Protein AF-A0A945S1U4-F1 (afdb_monomer_lite)

Foldseek 3Di:
DDDDDPPDPPVPPDPPDQPLDLEEEAEDADCPDPVSVVVVVQVVVVVCVVSVHQEYEYEYQDDFDWDQDPNHIYTYYHPVCVVPPPVPDD

Secondary structure (DSSP, 8-state):
-PPPPTT--GGG---------SEEEEE-S---SHHHHHHHHHHHHHHHHHHT-SEEEEEESS--EEEEETTEEEEEEEHHHHHTS-TT--

Radius of gyration: 16.36 Å; chains: 1; bounding box: 41×46×24 Å

pLDDT: mean 74.99, std 19.87, range [31.28, 95.25]

Structure (mmCIF, N/CA/C/O backbone):
data_AF-A0A945S1U4-F1
#
_entry.id   AF-A0A945S1U4-F1
#
loop_
_atom_site.group_PDB
_atom_site.id
_atom_site.type_symbol
_atom_site.label_atom_id
_atom_site.label_alt_id
_atom_site.label_comp_id
_atom_site.label_asym_id
_atom_site.label_entity_id
_atom_site.label_seq_id
_atom_site.pdbx_PDB_ins_code
_atom_site.Cartn_x
_atom_site.Cartn_y
_atom_site.Cartn_z
_atom_site.occupancy
_atom_site.B_iso_or_equiv
_atom_site.auth_seq_id
_atom_site.auth_comp_id
_atom_site.auth_asym_id
_atom_site.auth_atom_id
_atom_site.pdbx_PDB_model_num
ATOM 1 N N . MET A 1 1 ? -16.306 29.469 -8.814 1.00 31.28 1 MET A N 1
ATOM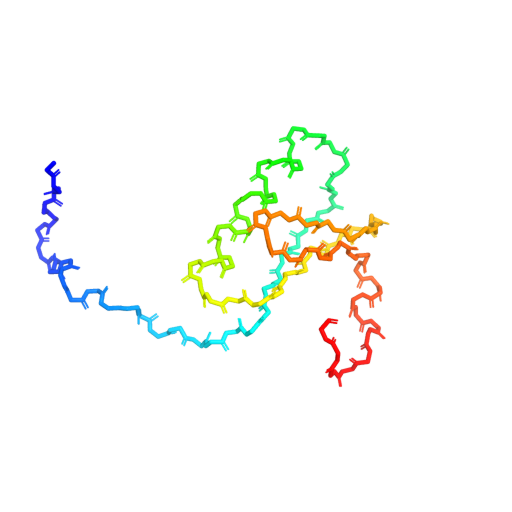 2 C CA . MET A 1 1 ? -17.784 29.348 -8.809 1.00 31.28 1 MET A CA 1
ATOM 3 C C . MET A 1 1 ? -18.159 27.897 -9.085 1.00 31.28 1 MET A C 1
ATOM 5 O O . MET A 1 1 ? -17.701 27.388 -10.104 1.00 31.28 1 MET A O 1
ATOM 9 N N . PRO A 1 2 ? -18.920 27.201 -8.223 1.00 42.22 2 PRO A N 1
ATOM 10 C CA . PRO A 1 2 ? -19.336 25.836 -8.522 1.00 42.22 2 PRO A CA 1
ATOM 11 C C . PRO A 1 2 ? -20.496 25.875 -9.527 1.00 42.22 2 PRO A C 1
ATOM 13 O O . PRO A 1 2 ? -21.476 26.594 -9.325 1.00 42.22 2 PRO A O 1
ATOM 16 N N . ARG A 1 3 ? -20.380 25.135 -10.636 1.00 38.50 3 ARG A N 1
ATOM 17 C CA . ARG A 1 3 ? -21.471 25.006 -11.614 1.00 38.50 3 ARG A CA 1
ATOM 18 C C . ARG A 1 3 ? -22.559 24.093 -11.036 1.00 38.50 3 ARG A C 1
ATOM 20 O O . ARG A 1 3 ? -22.264 22.977 -10.614 1.00 38.50 3 ARG A O 1
ATOM 27 N N . LYS A 1 4 ? -23.810 24.564 -11.022 1.00 37.72 4 LYS A N 1
ATOM 28 C CA . LYS A 1 4 ? -24.989 23.748 -10.696 1.00 37.72 4 LYS A CA 1
ATOM 29 C C . LYS A 1 4 ? -25.335 22.856 -11.889 1.00 37.72 4 LYS A C 1
ATOM 31 O O . LYS A 1 4 ? -25.535 23.362 -12.988 1.00 37.72 4 LYS A O 1
ATOM 36 N N . TRP A 1 5 ? -25.443 21.553 -11.651 1.00 38.59 5 TRP A N 1
ATOM 37 C CA . TRP A 1 5 ? -26.047 20.611 -12.591 1.00 38.59 5 TRP A CA 1
ATOM 38 C C . TRP A 1 5 ? -27.565 20.592 -12.352 1.00 38.59 5 TRP A C 1
ATOM 40 O O . TRP A 1 5 ? -27.985 20.512 -11.192 1.00 38.59 5 TRP A O 1
ATOM 50 N N . PRO A 1 6 ? -28.406 20.723 -13.392 1.00 34.59 6 PRO A N 1
ATOM 51 C CA . PRO A 1 6 ? -29.849 20.828 -13.213 1.00 34.59 6 PRO A CA 1
ATOM 52 C C . PRO A 1 6 ? -30.407 19.496 -12.694 1.00 34.59 6 PRO A C 1
ATOM 54 O O . PRO A 1 6 ? -30.206 18.451 -13.303 1.00 34.59 6 PRO A O 1
ATOM 57 N N . GLY A 1 7 ? -31.079 19.541 -11.540 1.00 45.62 7 GLY A N 1
ATOM 58 C CA . GLY A 1 7 ? -31.749 18.390 -10.919 1.00 45.62 7 GLY A CA 1
ATOM 59 C C . GLY A 1 7 ? -30.983 17.684 -9.794 1.00 45.62 7 GLY A C 1
ATOM 60 O O . GLY A 1 7 ? -31.568 16.848 -9.112 1.00 45.62 7 GLY A O 1
ATOM 61 N N . ILE A 1 8 ? -29.716 18.033 -9.533 1.00 44.34 8 ILE A N 1
ATOM 62 C CA . ILE A 1 8 ? -28.917 17.407 -8.465 1.00 44.34 8 ILE A CA 1
ATOM 63 C C . ILE A 1 8 ? -28.532 18.463 -7.428 1.00 44.34 8 ILE A C 1
ATOM 65 O O . ILE A 1 8 ? -27.746 19.374 -7.691 1.00 44.34 8 ILE A O 1
ATOM 69 N N . ASN A 1 9 ? -29.078 18.339 -6.217 1.00 40.69 9 ASN A N 1
ATOM 70 C CA . ASN A 1 9 ? -28.703 19.199 -5.099 1.00 40.69 9 ASN A CA 1
ATOM 71 C C . ASN A 1 9 ? -27.374 18.714 -4.491 1.00 40.69 9 ASN A C 1
ATOM 73 O O . ASN A 1 9 ? -27.352 17.887 -3.581 1.00 40.69 9 ASN A O 1
ATOM 77 N N . VAL A 1 10 ? -26.258 19.222 -5.025 1.00 47.44 10 VAL A N 1
ATOM 78 C CA . VAL A 1 10 ? -24.881 18.842 -4.642 1.00 47.44 10 VAL A CA 1
ATOM 79 C C . VAL A 1 10 ? -24.595 19.090 -3.150 1.00 47.44 10 VAL A C 1
ATOM 81 O O . VAL A 1 10 ? -23.747 18.423 -2.568 1.00 47.44 10 VAL A O 1
ATOM 84 N N . ALA A 1 11 ? -25.356 19.974 -2.494 1.00 42.50 11 ALA A N 1
ATOM 85 C CA . ALA A 1 11 ? -25.224 20.265 -1.066 1.00 42.50 11 ALA A CA 1
ATOM 86 C C . ALA A 1 11 ? -25.671 19.114 -0.141 1.00 42.50 11 ALA A C 1
ATOM 88 O O . ALA A 1 11 ? -25.370 19.149 1.048 1.00 42.50 11 ALA A O 1
ATOM 89 N N . ARG A 1 12 ? -26.378 18.094 -0.657 1.00 39.06 12 ARG A N 1
ATOM 90 C CA . ARG A 1 12 ? -26.825 16.930 0.134 1.00 39.06 12 ARG A CA 1
ATOM 91 C C . ARG A 1 12 ? -25.974 15.680 -0.076 1.00 39.06 12 ARG A C 1
ATOM 93 O O . ARG A 1 12 ? -26.281 14.637 0.496 1.00 39.06 12 ARG A O 1
ATOM 100 N N . MET A 1 13 ? -24.899 15.775 -0.856 1.00 40.44 13 MET A N 1
ATOM 101 C CA . MET A 1 13 ? -23.902 14.715 -0.924 1.00 40.44 13 MET A CA 1
ATOM 102 C C . MET A 1 13 ? -23.016 14.772 0.331 1.00 40.44 13 MET A C 1
ATOM 104 O O . MET A 1 13 ? -21.827 15.061 0.260 1.00 40.44 13 MET A O 1
ATOM 108 N N . GLY A 1 14 ? -23.608 14.501 1.499 1.00 45.88 14 GLY A N 1
ATOM 109 C CA . GLY A 1 14 ? -22.838 13.925 2.599 1.00 45.88 14 GLY A CA 1
ATOM 110 C C . GLY A 1 14 ? -22.196 12.61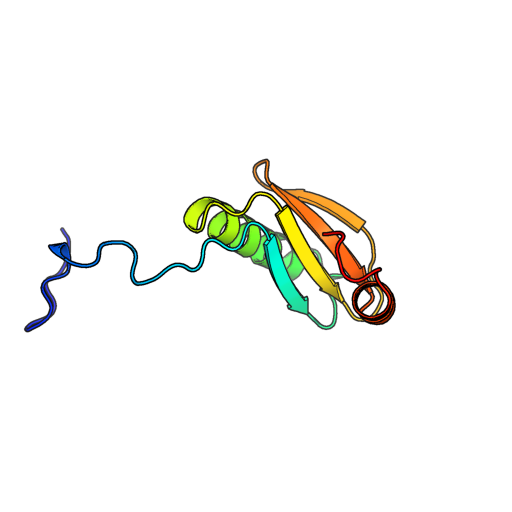8 2.113 1.00 45.88 14 GLY A C 1
ATOM 111 O O . GLY A 1 14 ? -22.673 12.061 1.116 1.00 45.88 14 GLY A O 1
ATOM 112 N N . PRO A 1 15 ? -21.108 12.150 2.747 1.00 47.28 15 PRO A N 1
ATOM 113 C CA . PRO A 1 15 ? -20.362 10.981 2.290 1.00 47.28 15 PRO A CA 1
ATOM 114 C C . PRO A 1 15 ? -21.342 9.820 2.109 1.00 47.28 15 PRO A C 1
ATOM 116 O O . PRO A 1 15 ? -21.922 9.314 3.068 1.00 47.28 15 PRO A O 1
ATOM 119 N N . ARG A 1 16 ? -21.638 9.482 0.849 1.00 44.38 16 ARG A N 1
ATOM 120 C CA . ARG A 1 16 ? -22.601 8.435 0.518 1.00 44.38 16 ARG A CA 1
ATOM 121 C C . ARG A 1 16 ? -22.005 7.118 0.990 1.00 44.38 16 ARG A C 1
ATOM 123 O O . ARG A 1 16 ? -21.089 6.623 0.349 1.00 44.38 16 ARG A O 1
ATOM 130 N N . GLY A 1 17 ? -22.535 6.585 2.090 1.00 45.56 17 GLY A N 1
ATOM 131 C CA . GLY A 1 17 ? -22.413 5.178 2.474 1.00 45.56 17 GLY A CA 1
ATOM 132 C C . GLY A 1 17 ? -20.993 4.618 2.446 1.00 45.56 17 GLY A C 1
ATOM 133 O O . GLY A 1 17 ? -20.777 3.563 1.858 1.00 45.56 17 GLY A O 1
ATOM 134 N N . THR A 1 18 ? -20.024 5.305 3.045 1.00 46.88 18 THR A N 1
ATOM 135 C CA . THR A 1 18 ? -18.693 4.732 3.246 1.00 46.88 18 THR A CA 1
ATOM 136 C C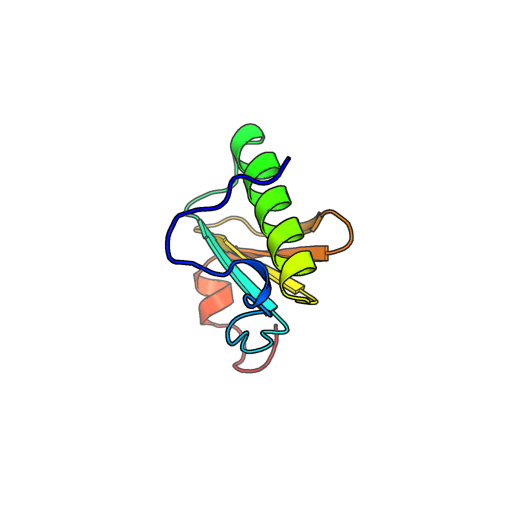 . THR A 1 18 ? -18.820 3.613 4.274 1.00 46.88 18 THR A C 1
ATOM 138 O O . THR A 1 18 ? -19.092 3.887 5.439 1.00 46.88 18 THR A O 1
ATOM 1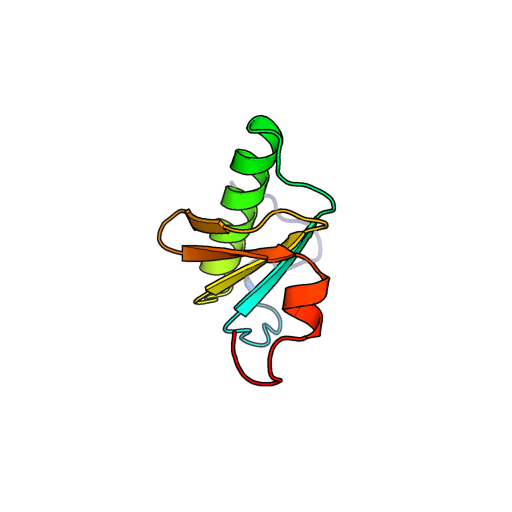41 N N . VAL A 1 19 ? -18.623 2.354 3.876 1.00 48.41 19 VAL A N 1
ATOM 142 C CA . VAL A 1 19 ? -18.104 1.360 4.823 1.00 48.41 19 VAL A CA 1
ATOM 143 C C . VAL A 1 19 ? -16.720 1.873 5.224 1.00 48.41 19 VAL A C 1
ATOM 145 O O . VAL A 1 19 ? -15.862 1.972 4.340 1.00 48.41 19 VAL A O 1
ATOM 148 N N . PRO A 1 20 ? -16.491 2.285 6.486 1.00 50.66 20 PRO A N 1
ATOM 149 C CA . PRO A 1 20 ? -15.163 2.674 6.933 1.00 50.66 20 PRO A CA 1
ATOM 150 C C . PRO A 1 20 ? -14.285 1.440 6.774 1.00 50.66 20 PRO A C 1
ATOM 152 O O . PRO A 1 20 ? -14.425 0.455 7.494 1.00 50.66 20 PRO A O 1
ATOM 155 N N . SER A 1 21 ? -13.462 1.451 5.736 1.00 59.31 21 SER A N 1
ATOM 156 C CA . SER A 1 21 ? -12.484 0.407 5.504 1.00 59.31 21 SER A CA 1
ATOM 157 C C . SER A 1 21 ? -11.208 0.979 6.086 1.00 59.31 21 SER A C 1
ATOM 159 O O . SER A 1 21 ? -10.623 1.884 5.496 1.00 59.31 21 SER A O 1
ATOM 161 N N . ASP A 1 22 ? -10.793 0.498 7.259 1.00 77.25 22 ASP A N 1
ATOM 162 C CA . ASP A 1 22 ? -9.536 0.925 7.897 1.00 77.25 22 ASP A CA 1
ATOM 163 C C . ASP A 1 22 ? -8.313 0.683 6.980 1.00 77.25 22 ASP A C 1
ATOM 165 O O . ASP A 1 22 ? -7.233 1.225 7.230 1.00 77.25 22 ASP A O 1
ATOM 169 N N . HIS A 1 23 ? -8.505 -0.083 5.899 1.00 83.00 23 HIS A N 1
ATOM 170 C CA . HIS A 1 23 ? -7.516 -0.500 4.921 1.00 83.00 23 HIS A CA 1
ATOM 171 C C . HIS A 1 23 ? -7.998 -0.316 3.468 1.00 83.00 23 HIS A C 1
ATOM 173 O O . HIS A 1 23 ? -9.138 -0.658 3.144 1.00 83.00 23 HIS A O 1
ATOM 179 N N . LEU A 1 24 ? -7.117 0.157 2.576 1.00 90.12 24 LEU A N 1
ATOM 180 C CA . LEU A 1 24 ? -7.337 0.169 1.121 1.00 90.12 24 LEU A CA 1
ATOM 181 C C . LEU A 1 24 ? -6.477 -0.873 0.410 1.00 90.12 24 LEU A C 1
ATOM 183 O O . LEU A 1 24 ? -5.313 -1.043 0.750 1.00 90.12 24 LEU A O 1
ATOM 187 N N . VAL A 1 25 ? -7.018 -1.488 -0.643 1.00 90.56 25 VAL A N 1
ATOM 188 C CA . VAL A 1 25 ? -6.269 -2.400 -1.518 1.00 90.56 25 VAL A CA 1
ATOM 189 C C . VAL A 1 25 ? -6.346 -1.911 -2.962 1.00 90.56 25 VAL A C 1
ATOM 191 O O . VAL A 1 25 ? -7.431 -1.694 -3.499 1.00 90.56 25 VAL A O 1
ATOM 194 N N . GLN A 1 26 ? -5.189 -1.759 -3.598 1.00 91.25 26 GLN A N 1
ATOM 195 C CA . GLN A 1 26 ? -5.028 -1.527 -5.030 1.00 91.25 26 GLN A CA 1
ATOM 196 C C . GLN A 1 26 ? -4.298 -2.724 -5.639 1.00 91.25 26 GLN A C 1
ATOM 198 O O . GLN A 1 26 ? -3.402 -3.280 -5.018 1.00 91.25 26 GLN A O 1
ATOM 203 N N . VAL A 1 27 ? -4.642 -3.112 -6.865 1.00 91.75 27 VAL A N 1
ATOM 204 C CA . VAL A 1 27 ? -3.953 -4.188 -7.589 1.00 91.75 27 VAL A CA 1
ATOM 205 C C . VAL A 1 27 ? -3.341 -3.610 -8.860 1.00 91.75 27 VAL A C 1
ATOM 207 O O . VAL A 1 27 ? -4.017 -2.897 -9.601 1.00 91.75 27 VAL A O 1
ATOM 210 N N . ALA A 1 28 ? -2.070 -3.903 -9.116 1.00 89.94 28 ALA A N 1
ATOM 211 C CA . ALA A 1 28 ? -1.363 -3.498 -10.328 1.00 89.94 28 ALA A CA 1
ATOM 212 C C . ALA A 1 28 ? -0.396 -4.604 -10.752 1.00 89.94 28 ALA A C 1
ATOM 214 O O . ALA A 1 28 ? 0.247 -5.200 -9.907 1.00 89.94 28 ALA A O 1
ATOM 215 N N . TYR A 1 29 ? -0.239 -4.879 -12.049 1.00 89.06 29 TYR A N 1
ATOM 216 C CA . TYR A 1 29 ? 0.694 -5.931 -12.479 1.00 89.06 29 TYR A CA 1
ATOM 217 C C . TYR A 1 29 ? 2.154 -5.610 -12.109 1.00 89.06 29 TYR A C 1
ATOM 219 O O . TYR A 1 29 ? 2.878 -6.489 -11.656 1.00 89.06 29 TYR A O 1
ATOM 227 N N . SER A 1 30 ? 2.570 -4.350 -12.272 1.00 86.94 30 SER A N 1
ATOM 228 C CA . SER A 1 30 ? 3.904 -3.867 -11.910 1.00 86.94 30 SER A CA 1
ATOM 229 C C . SER A 1 30 ? 3.864 -2.387 -11.529 1.00 86.94 30 SER A C 1
ATOM 231 O O . SER A 1 30 ? 3.077 -1.615 -12.084 1.00 86.94 30 SER A O 1
ATOM 233 N N . ILE A 1 31 ? 4.747 -1.992 -10.610 1.00 85.50 31 ILE A N 1
ATOM 234 C CA . ILE A 1 31 ? 4.993 -0.590 -10.226 1.00 85.50 31 ILE A CA 1
ATOM 235 C C . ILE A 1 31 ? 6.461 -0.181 -10.426 1.00 85.50 31 ILE A C 1
ATOM 237 O O . ILE A 1 31 ? 6.911 0.815 -9.865 1.00 85.50 31 ILE A O 1
ATOM 241 N N . ALA A 1 32 ? 7.216 -0.946 -11.216 1.00 81.62 32 ALA A N 1
ATOM 242 C CA . ALA A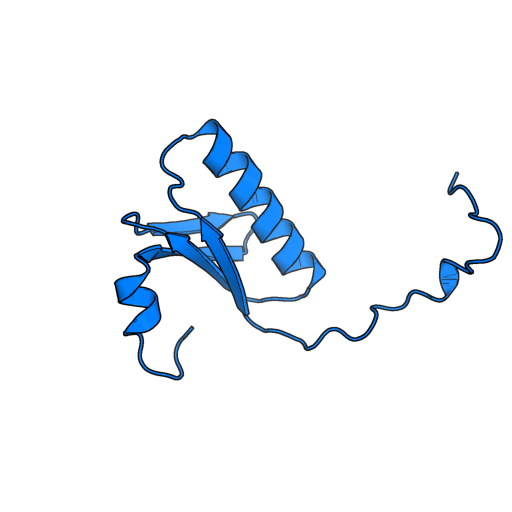 1 32 ? 8.662 -0.785 -11.364 1.00 81.62 32 ALA A CA 1
ATOM 243 C C . ALA A 1 32 ? 9.090 0.505 -12.090 1.00 81.62 32 ALA A C 1
ATOM 245 O O . ALA A 1 32 ? 10.236 0.921 -11.961 1.00 81.62 32 ALA A O 1
ATOM 246 N N . SER A 1 33 ? 8.201 1.150 -12.857 1.00 80.19 33 SER A N 1
ATOM 247 C CA . SER A 1 33 ? 8.538 2.408 -13.540 1.00 80.19 33 SER A CA 1
ATOM 248 C C . SER A 1 33 ? 8.272 3.632 -12.656 1.00 80.19 33 SER A C 1
ATOM 250 O O . SER A 1 33 ? 7.144 3.849 -12.204 1.00 80.19 33 SER A O 1
ATOM 252 N N . ASP A 1 34 ? 9.286 4.480 -12.471 1.00 68.25 34 ASP A N 1
ATOM 253 C CA . ASP A 1 34 ? 9.240 5.651 -11.576 1.00 68.25 34 ASP A CA 1
ATOM 254 C C . ASP A 1 34 ? 8.103 6.638 -11.890 1.00 68.25 34 ASP A C 1
ATOM 256 O O . ASP A 1 34 ? 7.493 7.228 -10.987 1.00 68.25 34 ASP A O 1
ATOM 260 N N . HIS A 1 35 ? 7.779 6.797 -13.177 1.00 64.44 35 HIS A N 1
ATOM 261 C CA . HIS A 1 35 ? 6.739 7.718 -13.634 1.00 64.44 35 HIS A CA 1
ATOM 262 C C . HIS A 1 35 ? 5.325 7.242 -13.257 1.00 64.44 35 HIS A C 1
ATOM 264 O O . HIS A 1 35 ? 4.494 8.041 -12.819 1.00 64.44 35 HIS A O 1
ATOM 270 N N . VAL A 1 36 ? 5.046 5.940 -13.387 1.00 67.81 36 VAL A N 1
ATOM 271 C CA . VAL A 1 36 ? 3.760 5.351 -12.973 1.00 67.81 36 VAL A CA 1
ATOM 272 C C . VAL A 1 36 ? 3.693 5.303 -11.450 1.00 67.81 36 VAL A C 1
ATOM 274 O O . VAL A 1 36 ? 2.718 5.751 -10.852 1.00 67.81 36 VAL A O 1
ATOM 277 N N . ARG A 1 37 ? 4.780 4.869 -10.811 1.00 76.12 37 ARG A N 1
ATOM 278 C CA . ARG A 1 37 ? 4.883 4.698 -9.363 1.00 76.12 37 ARG A CA 1
ATOM 279 C C . ARG A 1 37 ? 4.501 5.959 -8.588 1.00 76.12 37 ARG A C 1
ATOM 281 O O . ARG A 1 37 ? 3.633 5.911 -7.722 1.00 76.12 37 ARG A O 1
ATOM 288 N N . THR A 1 38 ? 5.072 7.108 -8.940 1.00 75.00 38 THR A N 1
ATOM 289 C CA . THR A 1 38 ? 4.839 8.356 -8.190 1.00 75.00 38 THR A CA 1
ATOM 290 C C . THR A 1 38 ? 3.399 8.862 -8.312 1.00 75.00 38 THR A C 1
ATOM 292 O O . THR A 1 38 ? 2.836 9.384 -7.346 1.00 75.00 38 THR A O 1
ATOM 295 N N . ARG A 1 39 ? 2.779 8.728 -9.492 1.00 77.62 39 ARG A N 1
ATOM 296 C CA . ARG A 1 39 ? 1.411 9.212 -9.724 1.00 77.62 39 ARG A CA 1
ATOM 297 C C . ARG A 1 39 ? 0.370 8.311 -9.064 1.00 77.62 39 ARG A C 1
ATOM 299 O O . ARG A 1 39 ? -0.541 8.827 -8.419 1.00 77.62 39 ARG A O 1
ATOM 306 N N . GLU A 1 40 ? 0.520 6.998 -9.210 1.00 78.81 40 GLU A N 1
ATOM 307 C CA . GLU A 1 40 ? -0.427 6.022 -8.666 1.00 78.81 40 GLU A CA 1
ATOM 308 C C . GLU A 1 40 ? -0.374 5.996 -7.129 1.00 78.81 40 GLU A C 1
ATOM 310 O O . GLU A 1 40 ? -1.413 6.066 -6.475 1.00 78.81 40 GLU A O 1
ATOM 315 N N . LEU A 1 41 ? 0.826 6.031 -6.531 1.00 83.81 41 LEU A N 1
ATOM 316 C CA . LEU A 1 41 ? 0.979 6.041 -5.071 1.00 83.81 41 LEU A CA 1
ATOM 317 C C . LEU A 1 41 ? 0.402 7.307 -4.416 1.00 83.81 41 LEU A C 1
ATOM 319 O O . LEU A 1 41 ? -0.233 7.225 -3.366 1.00 83.81 41 LEU A O 1
ATOM 323 N N . ARG A 1 42 ? 0.555 8.481 -5.044 1.00 85.50 42 ARG A N 1
ATOM 324 C CA . ARG A 1 42 ? -0.061 9.732 -4.555 1.00 85.50 42 ARG A CA 1
ATOM 325 C C . ARG A 1 42 ? -1.583 9.713 -4.658 1.00 85.50 42 ARG A C 1
ATOM 327 O O . ARG A 1 42 ? -2.264 10.264 -3.795 1.00 85.50 42 ARG A O 1
ATOM 334 N N . ALA A 1 43 ? -2.127 9.112 -5.716 1.00 85.81 43 ALA A N 1
ATOM 335 C CA . ALA A 1 43 ? -3.570 8.945 -5.853 1.00 85.81 43 ALA A CA 1
ATOM 336 C C . ALA A 1 43 ? -4.116 8.019 -4.754 1.00 85.81 43 ALA A C 1
ATOM 338 O O . ALA A 1 43 ? -5.119 8.355 -4.127 1.00 85.81 43 ALA A O 1
ATOM 339 N N . LEU A 1 44 ? -3.414 6.921 -4.457 1.00 87.44 44 LEU A N 1
ATOM 340 C CA . LEU A 1 44 ? -3.767 5.993 -3.383 1.00 87.44 44 LEU A CA 1
ATOM 341 C C . LEU A 1 44 ? -3.725 6.658 -1.999 1.00 87.44 44 LEU A C 1
ATOM 343 O O . LEU A 1 44 ? -4.684 6.538 -1.239 1.00 87.44 44 LEU A O 1
ATOM 347 N N . ALA A 1 45 ? -2.671 7.419 -1.693 1.00 85.75 45 ALA A N 1
ATOM 348 C CA . ALA A 1 45 ? -2.552 8.147 -0.428 1.00 85.75 45 ALA A CA 1
ATOM 349 C C . ALA A 1 45 ? -3.653 9.210 -0.252 1.00 85.75 45 ALA A C 1
ATOM 351 O O . ALA A 1 45 ? -4.260 9.315 0.815 1.00 85.75 45 ALA A O 1
ATOM 352 N N . LYS A 1 46 ? -3.993 9.952 -1.317 1.00 87.69 46 LYS A N 1
ATOM 353 C CA . LYS A 1 46 ? -5.130 10.890 -1.297 1.00 87.69 46 LYS A CA 1
ATOM 354 C C . LYS A 1 46 ? -6.459 10.186 -1.051 1.00 87.69 46 LYS A C 1
ATOM 356 O O . LYS A 1 46 ? -7.270 10.691 -0.278 1.00 87.69 46 LYS A O 1
ATOM 361 N N . SER A 1 47 ? -6.679 9.039 -1.688 1.00 88.19 47 SER A N 1
ATOM 362 C CA . SER A 1 47 ? -7.869 8.216 -1.459 1.00 88.19 47 SER A CA 1
ATOM 363 C C . SER A 1 47 ? -7.934 7.717 -0.015 1.00 88.19 47 SER A C 1
ATOM 365 O O . SER A 1 47 ? -8.993 7.809 0.599 1.00 88.19 47 SER A O 1
ATOM 367 N N . ALA A 1 48 ? -6.811 7.271 0.557 1.00 86.19 48 ALA A N 1
ATOM 368 C CA . ALA A 1 48 ? -6.732 6.854 1.957 1.00 86.19 48 ALA A CA 1
ATOM 369 C C . ALA A 1 48 ? -7.102 7.999 2.908 1.00 86.19 48 ALA A C 1
ATOM 371 O O . ALA A 1 48 ? -7.967 7.829 3.764 1.00 86.19 48 ALA A O 1
ATOM 372 N N . SER A 1 49 ? -6.536 9.189 2.691 1.00 84.00 49 SER A N 1
ATOM 373 C CA . SER A 1 49 ? -6.867 10.388 3.468 1.00 84.00 49 SER A CA 1
ATOM 374 C C . SER A 1 49 ? -8.344 10.781 3.339 1.00 84.00 49 SER A C 1
ATOM 376 O O . SER A 1 49 ? -8.993 11.067 4.342 1.00 84.00 49 SER A O 1
ATOM 378 N N . TYR A 1 50 ? -8.901 10.745 2.124 1.00 85.31 50 TYR A N 1
ATOM 379 C CA . TYR A 1 50 ? -10.307 11.073 1.873 1.00 85.31 50 TYR A CA 1
ATOM 380 C C . TYR A 1 50 ? -11.280 10.083 2.530 1.00 85.31 50 TYR A C 1
ATOM 382 O O . TYR A 1 50 ? -12.345 10.482 2.999 1.00 85.31 50 TYR A O 1
ATOM 390 N N . LEU A 1 51 ? -10.919 8.797 2.563 1.00 85.88 51 LEU A N 1
ATOM 391 C CA . LEU A 1 51 ? -11.744 7.719 3.114 1.00 85.88 51 LEU A CA 1
ATOM 392 C C . LEU A 1 51 ? -11.498 7.465 4.609 1.00 85.88 51 LEU A C 1
ATOM 394 O O . LEU A 1 51 ? -12.246 6.703 5.216 1.00 85.88 51 LEU A O 1
ATOM 398 N N . GLY A 1 52 ? -10.481 8.094 5.205 1.00 83.62 52 GLY A N 1
ATOM 399 C CA . GLY A 1 52 ? -10.082 7.862 6.595 1.00 83.62 52 GLY A CA 1
ATOM 400 C C . GLY A 1 52 ? -9.388 6.515 6.830 1.00 83.62 52 GLY A C 1
ATOM 401 O O . GLY A 1 52 ? -9.362 6.041 7.964 1.00 83.62 52 GLY A O 1
ATOM 402 N N . ALA A 1 53 ? -8.837 5.892 5.785 1.00 85.38 53 ALA A N 1
ATOM 403 C CA . ALA A 1 53 ? -8.094 4.642 5.907 1.00 85.38 53 ALA A CA 1
ATOM 404 C C . ALA A 1 53 ? -6.728 4.886 6.567 1.00 85.38 53 ALA A C 1
ATOM 406 O O . ALA A 1 53 ? -6.039 5.861 6.262 1.00 85.38 53 ALA A O 1
ATOM 407 N N . LYS A 1 54 ? -6.325 3.982 7.464 1.00 86.06 54 LYS A N 1
ATOM 408 C CA . LYS A 1 54 ? -5.072 4.091 8.231 1.00 86.06 54 LYS A CA 1
ATOM 409 C C . LYS A 1 54 ? -3.889 3.479 7.492 1.00 86.06 54 LYS A C 1
ATOM 411 O O . LYS A 1 54 ? -2.746 3.852 7.739 1.00 86.06 54 LYS A O 1
ATOM 416 N N . THR A 1 55 ? -4.164 2.520 6.617 1.00 84.81 55 THR A N 1
ATOM 417 C CA . THR A 1 55 ? -3.159 1.762 5.875 1.00 84.81 55 THR A CA 1
ATOM 418 C C . THR A 1 55 ? -3.634 1.502 4.447 1.00 84.81 55 THR A C 1
ATOM 420 O O . THR A 1 55 ? -4.835 1.493 4.159 1.00 84.81 55 THR A O 1
ATOM 423 N N . ALA A 1 56 ? -2.687 1.286 3.537 1.00 90.56 56 ALA A N 1
ATOM 424 C CA . ALA A 1 56 ? -2.977 0.884 2.168 1.00 90.56 56 ALA A CA 1
ATOM 425 C C . ALA A 1 56 ? -2.036 -0.237 1.712 1.00 90.56 56 ALA A C 1
ATOM 427 O O . ALA A 1 56 ? -0.870 -0.274 2.105 1.00 90.56 56 ALA A O 1
ATOM 428 N N . THR A 1 57 ? -2.533 -1.115 0.848 1.00 92.25 57 THR A N 1
ATOM 429 C CA . THR A 1 57 ? -1.766 -2.181 0.202 1.00 92.25 57 THR A CA 1
ATOM 430 C C . THR A 1 57 ? -1.872 -2.064 -1.314 1.00 92.25 57 THR A C 1
ATOM 432 O O . THR A 1 57 ? -2.956 -1.878 -1.863 1.00 92.25 57 THR A O 1
ATOM 435 N N . VAL A 1 58 ? -0.744 -2.209 -2.001 1.00 92.69 58 VAL A N 1
ATOM 436 C CA . VAL A 1 58 ? -0.638 -2.418 -3.443 1.00 92.69 58 VAL A CA 1
ATOM 437 C C . VAL A 1 58 ? -0.228 -3.866 -3.671 1.00 92.69 58 VAL A C 1
ATOM 439 O O . VAL A 1 58 ? 0.873 -4.272 -3.311 1.00 92.69 58 VAL A O 1
ATOM 442 N N . VAL A 1 59 ? -1.107 -4.647 -4.279 1.00 93.38 59 VAL A N 1
ATOM 443 C CA . VAL A 1 59 ? -0.823 -6.023 -4.675 1.00 93.38 59 VAL A CA 1
ATOM 444 C C . VAL A 1 59 ? -0.212 -6.026 -6.072 1.00 93.38 59 VAL A C 1
ATOM 446 O O . VAL A 1 59 ? -0.789 -5.451 -6.999 1.00 93.38 59 VAL A O 1
ATOM 449 N N . THR A 1 60 ? 0.940 -6.674 -6.218 1.00 93.88 60 THR A N 1
ATOM 450 C CA . THR A 1 60 ? 1.743 -6.724 -7.445 1.00 93.88 60 THR A CA 1
ATOM 451 C C . THR A 1 60 ? 1.996 -8.149 -7.923 1.00 93.88 60 THR A C 1
ATOM 453 O O . THR A 1 60 ? 1.684 -9.116 -7.225 1.00 93.88 60 THR A O 1
ATOM 456 N N . ALA A 1 61 ? 2.565 -8.310 -9.122 1.00 93.88 61 ALA A N 1
ATOM 457 C CA . ALA A 1 61 ? 3.028 -9.624 -9.555 1.00 93.88 61 ALA A CA 1
ATOM 458 C C . ALA A 1 61 ? 4.223 -10.097 -8.711 1.00 93.88 61 ALA A C 1
ATOM 460 O O . ALA A 1 61 ? 4.219 -11.240 -8.254 1.00 93.88 61 ALA A O 1
ATOM 461 N N . ASN A 1 62 ? 5.224 -9.229 -8.495 1.00 93.31 62 ASN A N 1
ATOM 462 C CA . ASN A 1 62 ? 6.510 -9.628 -7.907 1.00 93.31 62 ASN A CA 1
ATOM 463 C C . ASN A 1 62 ? 7.139 -8.599 -6.955 1.00 93.31 62 ASN A C 1
ATOM 465 O O . ASN A 1 62 ? 8.019 -8.963 -6.180 1.00 93.31 62 ASN A O 1
ATOM 469 N N . GLU A 1 63 ? 6.759 -7.324 -7.030 1.00 93.06 63 GLU A N 1
ATOM 470 C CA . GLU A 1 63 ? 7.379 -6.260 -6.243 1.00 93.06 63 GLU A CA 1
ATOM 471 C C . GLU A 1 63 ? 6.954 -6.297 -4.775 1.00 93.06 63 GLU A C 1
ATOM 473 O O . GLU A 1 63 ? 5.784 -6.495 -4.452 1.00 93.06 63 GLU A O 1
ATOM 478 N N . GLU A 1 64 ? 7.903 -6.021 -3.886 1.00 93.44 64 GLU A N 1
ATOM 479 C CA . GLU A 1 64 ? 7.677 -5.996 -2.448 1.00 93.44 64 GLU A CA 1
ATOM 480 C C . GLU A 1 64 ? 8.430 -4.848 -1.801 1.00 93.44 64 GLU A C 1
ATOM 482 O O . GLU A 1 64 ? 9.641 -4.716 -1.974 1.00 93.44 64 GLU A O 1
ATOM 487 N N . GLU A 1 65 ? 7.712 -4.013 -1.059 1.00 92.25 65 GLU A N 1
ATOM 488 C CA . GLU A 1 65 ? 8.289 -2.836 -0.419 1.00 92.25 65 GLU A CA 1
ATOM 489 C C . GLU A 1 65 ? 7.333 -2.259 0.627 1.00 92.25 65 GLU A C 1
ATOM 491 O O . GLU A 1 65 ? 6.136 -2.531 0.620 1.00 92.25 65 GLU A O 1
ATOM 496 N N . THR A 1 66 ? 7.833 -1.414 1.524 1.00 90.81 66 THR A N 1
ATOM 497 C CA . THR A 1 66 ? 6.989 -0.554 2.362 1.00 90.81 66 THR A CA 1
ATOM 498 C C . THR A 1 66 ? 7.408 0.890 2.158 1.00 90.81 66 THR A C 1
ATOM 500 O O . THR A 1 66 ? 8.580 1.226 2.300 1.00 90.81 66 THR A O 1
ATOM 503 N N . ILE A 1 67 ? 6.443 1.737 1.811 1.00 89.50 67 ILE A N 1
ATOM 504 C CA . ILE A 1 67 ? 6.672 3.121 1.403 1.00 89.50 67 ILE A CA 1
ATOM 505 C C . ILE A 1 67 ? 5.733 4.016 2.210 1.00 89.50 67 ILE A C 1
ATOM 507 O O . ILE A 1 67 ? 4.536 3.754 2.288 1.00 89.50 67 ILE A O 1
ATOM 511 N N . ALA A 1 68 ? 6.251 5.095 2.792 1.00 87.25 68 ALA A N 1
ATOM 512 C CA . ALA A 1 68 ? 5.417 6.139 3.380 1.00 87.25 68 ALA A CA 1
ATOM 513 C C . ALA A 1 68 ? 5.101 7.200 2.318 1.00 87.25 68 ALA A C 1
ATOM 515 O O . ALA A 1 68 ? 6.014 7.802 1.751 1.00 87.25 68 ALA A O 1
ATOM 516 N N . VAL A 1 69 ? 3.816 7.439 2.050 1.00 86.00 69 VAL A N 1
ATOM 517 C CA . VAL A 1 69 ? 3.357 8.425 1.059 1.00 86.00 69 VAL A CA 1
ATOM 518 C C . VAL A 1 69 ? 2.369 9.362 1.735 1.00 86.00 69 VAL A C 1
ATOM 520 O O . VAL A 1 69 ? 1.331 8.921 2.215 1.00 86.00 69 VAL A O 1
ATOM 523 N N . ASP A 1 70 ? 2.708 10.651 1.813 1.00 84.38 70 ASP A N 1
ATOM 524 C CA . ASP A 1 70 ? 1.893 11.680 2.478 1.00 84.38 70 ASP A CA 1
ATOM 525 C C . ASP A 1 70 ? 1.469 11.293 3.917 1.00 84.38 70 ASP A C 1
ATOM 527 O O . ASP A 1 70 ? 0.368 11.595 4.368 1.00 84.38 70 ASP A O 1
ATOM 531 N N . GLY A 1 71 ? 2.349 10.589 4.643 1.00 83.38 71 GLY A N 1
ATOM 532 C CA . GLY A 1 71 ? 2.102 10.110 6.011 1.00 83.38 71 GLY A CA 1
ATOM 533 C C . GLY A 1 71 ? 1.266 8.828 6.113 1.00 83.38 71 GLY A C 1
ATOM 534 O O . GLY A 1 71 ? 1.105 8.305 7.213 1.00 83.38 71 GLY A O 1
ATOM 535 N N . VAL A 1 72 ? 0.779 8.290 4.990 1.00 85.25 72 VAL A N 1
ATOM 536 C CA . VAL A 1 72 ? 0.068 7.007 4.928 1.00 85.25 72 VAL A CA 1
ATOM 537 C C . VAL A 1 72 ? 1.069 5.882 4.634 1.00 85.25 72 VAL A C 1
ATOM 539 O O . VAL A 1 72 ? 1.800 5.963 3.639 1.00 85.25 72 VAL A O 1
ATOM 542 N N . PRO A 1 73 ? 1.128 4.821 5.457 1.00 89.06 73 PRO A N 1
ATOM 543 C CA . PRO A 1 73 ? 1.925 3.642 5.148 1.00 89.06 73 PRO A CA 1
ATOM 544 C C . PRO A 1 73 ? 1.279 2.849 4.003 1.00 89.06 73 PRO A C 1
ATOM 546 O O . PRO A 1 73 ? 0.120 2.431 4.089 1.00 89.06 73 PRO A O 1
ATOM 549 N N . VAL A 1 74 ? 2.052 2.629 2.941 1.00 90.50 74 VAL A N 1
ATOM 550 C CA . VAL A 1 74 ? 1.682 1.818 1.780 1.00 90.50 74 VAL A CA 1
ATOM 551 C C . VAL A 1 74 ? 2.565 0.575 1.736 1.00 90.50 74 VAL A C 1
ATOM 553 O O . VAL A 1 74 ? 3.786 0.673 1.599 1.00 90.50 74 VAL A O 1
ATOM 556 N N . ARG A 1 75 ? 1.952 -0.604 1.830 1.00 92.19 75 ARG A N 1
ATOM 557 C CA . ARG A 1 75 ? 2.627 -1.892 1.641 1.00 92.19 75 ARG A CA 1
ATOM 558 C C . ARG A 1 75 ? 2.501 -2.318 0.191 1.00 92.19 75 ARG A C 1
ATOM 560 O O . ARG A 1 75 ? 1.404 -2.347 -0.343 1.00 92.19 75 ARG A O 1
ATOM 567 N N . VAL A 1 76 ? 3.598 -2.674 -0.447 1.00 93.12 76 VAL A N 1
ATOM 568 C CA . VAL A 1 76 ? 3.603 -3.312 -1.760 1.00 93.12 76 VAL A CA 1
ATOM 569 C C . VAL A 1 76 ? 3.886 -4.788 -1.525 1.00 93.12 76 VAL A C 1
ATOM 571 O O . VAL A 1 76 ? 4.888 -5.112 -0.889 1.00 93.12 76 VAL A O 1
ATOM 574 N N . LEU A 1 77 ? 3.001 -5.670 -1.983 1.00 94.31 77 LEU A N 1
ATOM 575 C CA . LEU A 1 77 ? 3.113 -7.110 -1.765 1.00 94.31 77 LEU A CA 1
ATOM 576 C C . LEU A 1 77 ? 2.886 -7.891 -3.061 1.00 94.31 77 LEU A C 1
ATOM 578 O O . LEU A 1 77 ? 1.908 -7.624 -3.759 1.00 94.31 77 LEU A O 1
ATOM 582 N N . PRO A 1 78 ? 3.677 -8.942 -3.323 1.00 95.25 78 PRO A N 1
ATOM 583 C CA . PRO A 1 78 ? 3.350 -9.925 -4.341 1.00 95.25 78 PRO A CA 1
ATOM 584 C C . PRO A 1 78 ? 1.998 -10.589 -4.049 1.00 95.25 78 PRO A C 1
ATOM 586 O O . PRO A 1 78 ? 1.690 -10.926 -2.902 1.00 95.25 78 PRO A O 1
ATOM 589 N N . MET A 1 79 ? 1.214 -10.852 -5.095 1.00 94.81 79 MET A N 1
ATOM 590 C CA . MET A 1 79 ? -0.128 -11.441 -5.010 1.00 94.81 79 MET A CA 1
ATOM 591 C C . MET A 1 79 ? -0.173 -12.707 -4.159 1.00 94.81 79 MET A C 1
ATOM 593 O O . MET A 1 79 ? -1.068 -12.867 -3.335 1.00 94.81 79 MET A O 1
ATOM 597 N N . TRP A 1 80 ? 0.807 -13.594 -4.317 1.00 94.00 80 TRP A N 1
ATOM 598 C CA . TRP A 1 80 ? 0.850 -14.842 -3.562 1.00 94.00 80 TRP A CA 1
ATOM 599 C C . TRP A 1 80 ? 1.067 -14.613 -2.060 1.00 94.00 80 TRP A C 1
ATOM 601 O O . TRP A 1 80 ? 0.479 -15.328 -1.256 1.00 94.00 80 TRP A O 1
ATOM 611 N N . LYS A 1 81 ? 1.846 -13.595 -1.662 1.00 92.81 81 LYS A N 1
ATOM 612 C CA . LYS A 1 81 ? 2.024 -13.236 -0.245 1.00 92.81 81 LYS A CA 1
ATOM 613 C C . LYS A 1 81 ? 0.743 -12.666 0.342 1.00 92.81 81 LYS A C 1
ATOM 615 O O . LYS A 1 81 ? 0.403 -12.993 1.470 1.00 92.81 81 LYS A O 1
ATOM 620 N N . TRP A 1 82 ? 0.030 -11.852 -0.432 1.00 91.44 82 TRP A N 1
ATOM 621 C CA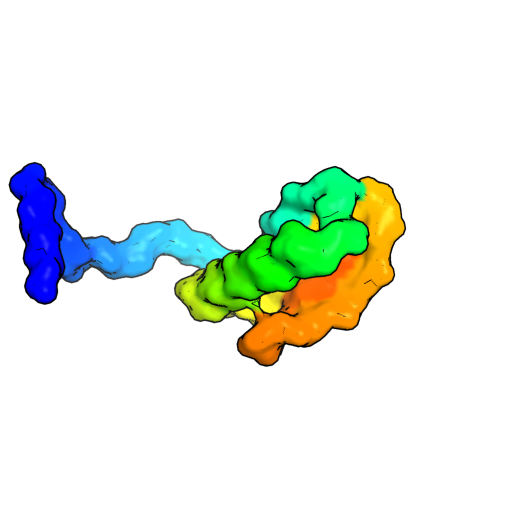 . TRP A 1 82 ? -1.250 -11.291 -0.011 1.00 91.44 82 TRP A CA 1
ATOM 622 C C . TRP A 1 82 ? -2.330 -12.374 0.148 1.00 91.44 82 TRP A C 1
ATOM 624 O O . TRP A 1 82 ? -3.031 -12.395 1.152 1.00 91.44 82 TRP A O 1
ATOM 634 N N . LEU A 1 83 ? -2.416 -13.324 -0.791 1.00 90.88 83 LEU A N 1
ATOM 635 C CA . LEU A 1 83 ? -3.379 -14.434 -0.737 1.00 90.88 83 LEU A CA 1
ATOM 636 C C . LEU A 1 83 ? -3.112 -15.424 0.404 1.00 90.88 83 LEU A C 1
ATOM 638 O O . LEU A 1 83 ? -4.047 -16.043 0.904 1.00 90.88 83 LEU A O 1
ATOM 642 N N . LEU A 1 84 ? -1.844 -15.603 0.777 1.00 91.00 84 LEU A N 1
ATOM 643 C CA . LEU A 1 84 ? -1.425 -16.523 1.836 1.00 91.00 84 LEU A CA 1
ATOM 644 C C . LEU A 1 84 ? -1.254 -15.835 3.196 1.00 91.00 84 LEU A C 1
ATOM 646 O O . LEU A 1 84 ? -0.865 -16.496 4.161 1.00 91.00 84 LEU A O 1
ATOM 650 N N . ALA A 1 85 ? -1.521 -14.529 3.285 1.00 81.25 85 ALA A N 1
ATOM 651 C CA . ALA A 1 85 ? -1.493 -13.822 4.553 1.00 81.25 85 ALA A CA 1
ATOM 652 C C . ALA A 1 85 ? -2.528 -14.443 5.513 1.00 81.25 85 ALA A C 1
ATOM 654 O O . ALA A 1 85 ? -3.630 -14.800 5.078 1.00 81.25 85 ALA A O 1
ATOM 655 N N . PRO A 1 86 ? -2.207 -14.594 6.812 1.00 72.81 86 PRO A N 1
ATOM 656 C CA . PRO A 1 86 ? -3.177 -15.063 7.792 1.00 72.81 86 PRO A CA 1
ATOM 657 C C . PRO A 1 86 ? -4.429 -14.181 7.743 1.00 72.81 86 PRO A C 1
ATOM 659 O O . PRO A 1 86 ? -4.327 -12.956 7.810 1.00 72.81 86 PRO A O 1
ATOM 662 N N . LEU A 1 87 ? -5.608 -14.797 7.615 1.00 53.38 87 LEU A N 1
ATOM 663 C CA . LEU A 1 87 ? -6.897 -14.101 7.640 1.00 53.38 87 LEU A CA 1
ATOM 664 C C . LEU A 1 87 ? -7.032 -13.335 8.968 1.00 53.38 87 LEU A C 1
ATOM 666 O O . LEU A 1 87 ? -7.403 -13.922 9.981 1.00 53.38 87 LEU A O 1
ATOM 670 N N . GLY A 1 88 ? -6.707 -12.041 8.971 1.00 51.28 88 GLY A N 1
ATOM 671 C CA . GLY A 1 88 ? -6.809 -11.189 10.158 1.00 51.28 88 GLY A CA 1
ATOM 672 C C . GLY A 1 88 ? -5.716 -10.137 10.331 1.00 51.28 88 GLY A C 1
ATOM 673 O O . GLY A 1 88 ? -5.905 -9.252 11.163 1.00 51.28 88 GLY A O 1
ATOM 674 N N . GLU A 1 89 ? -4.623 -10.175 9.563 1.00 51.56 89 GLU A N 1
ATOM 675 C CA . GLU A 1 89 ? -3.590 -9.131 9.636 1.00 51.56 89 GLU A CA 1
ATOM 676 C C . GLU A 1 89 ? -3.572 -8.247 8.376 1.00 51.56 89 GLU A C 1
ATOM 678 O O . GLU A 1 89 ? -3.562 -8.784 7.264 1.00 51.56 89 GLU A O 1
ATOM 683 N N . PRO A 1 90 ? -3.613 -6.906 8.524 1.00 52.09 90 PRO A N 1
ATOM 684 C CA . PRO A 1 90 ? -3.451 -5.979 7.403 1.00 52.09 90 PRO A CA 1
ATOM 685 C C . PRO A 1 90 ? -2.034 -6.001 6.803 1.00 52.09 90 PRO A C 1
ATOM 687 O O . PRO A 1 90 ? -1.062 -6.384 7.489 1.00 52.09 90 PRO A O 1
#

Sequence (90 aa):
MPRKWPGINVARMGPRGTVPSDHLVQVAYSIASDHVRTRELRALAKSASYLGAKTATVVTANEEETIAVDGVPVRVLPMWKWLLAPLGEP